Protein AF-A0A966C4Y4-F1 (afdb_monomer)

Mean predicted aligned error: 2.66 Å

Sequence (135 aa):
DATAYVLGELNSETSFVLNRWKVATPALLEELTVGDEVAIVDTNNPQELPKKIKDAKLIQLLDHHKLVGGLETAVPVEITMRPLACTATVLYDQMGEATKTIPDHIAGLMLSCIISDTLEFRSPTTTPHDKDVAE

pLDDT: mean 96.06, std 3.3, range [83.25, 98.88]

Structure (mmCIF, N/CA/C/O backbone):
data_AF-A0A966C4Y4-F1
#
_entry.id   AF-A0A966C4Y4-F1
#
loop_
_atom_site.group_PDB
_atom_site.id
_atom_site.type_symbol
_atom_site.label_atom_id
_atom_site.label_alt_id
_atom_site.label_comp_id
_atom_site.label_asym_id
_atom_site.label_entity_id
_atom_site.label_seq_id
_atom_site.pdbx_PDB_ins_code
_atom_site.Cartn_x
_atom_site.Cartn_y
_atom_site.Cartn_z
_atom_site.occupancy
_atom_site.B_iso_or_equiv
_atom_site.auth_seq_id
_atom_site.auth_comp_id
_atom_site.auth_asym_id
_atom_site.auth_atom_id
_atom_site.pdbx_PDB_model_num
ATOM 1 N N . ASP A 1 1 ? -14.446 -10.130 3.602 1.00 85.06 1 ASP A N 1
ATOM 2 C CA . ASP A 1 1 ? -14.331 -9.135 2.518 1.00 85.06 1 ASP A CA 1
ATOM 3 C C . ASP A 1 1 ? -13.627 -7.894 3.033 1.00 85.06 1 ASP A C 1
ATOM 5 O O . ASP A 1 1 ? -13.725 -7.625 4.224 1.00 85.06 1 ASP A O 1
ATOM 9 N N . ALA A 1 2 ? -12.894 -7.189 2.172 1.00 93.81 2 ALA A N 1
ATOM 10 C CA . ALA A 1 2 ? -12.168 -5.964 2.506 1.00 93.81 2 ALA A CA 1
ATOM 11 C C . ALA A 1 2 ? -12.524 -4.857 1.502 1.00 93.81 2 ALA A C 1
ATOM 13 O O . ALA A 1 2 ? -12.778 -5.147 0.332 1.00 93.81 2 ALA A O 1
ATOM 14 N N . THR A 1 3 ? -12.516 -3.604 1.957 1.00 96.06 3 THR A N 1
ATOM 15 C CA . THR A 1 3 ? -12.829 -2.422 1.141 1.00 96.06 3 THR A CA 1
ATOM 16 C C . THR A 1 3 ? -11.643 -1.468 1.171 1.00 96.06 3 THR A C 1
ATOM 18 O O . THR A 1 3 ? -11.163 -1.118 2.246 1.00 96.06 3 THR A O 1
ATOM 21 N N . ALA A 1 4 ? -11.167 -1.049 -0.002 1.00 97.12 4 ALA A N 1
ATOM 22 C CA . ALA A 1 4 ? -10.098 -0.062 -0.110 1.00 97.12 4 ALA A CA 1
ATOM 23 C C . ALA A 1 4 ? -10.639 1.360 0.101 1.00 97.12 4 ALA A C 1
ATOM 25 O O . ALA A 1 4 ? -11.724 1.694 -0.384 1.00 97.12 4 ALA A O 1
ATOM 26 N N . TYR A 1 5 ? -9.846 2.199 0.765 1.00 97.75 5 TYR A N 1
ATOM 27 C CA . TYR A 1 5 ? -10.148 3.608 0.999 1.00 97.75 5 TYR A CA 1
ATOM 28 C C . TYR A 1 5 ? -8.935 4.491 0.713 1.00 97.75 5 TYR A C 1
ATOM 30 O O . TYR A 1 5 ? -7.794 4.042 0.802 1.00 97.75 5 TYR A O 1
ATOM 38 N N . VAL A 1 6 ? -9.196 5.763 0.420 1.00 97.25 6 VAL A N 1
ATOM 39 C CA . VAL A 1 6 ? -8.188 6.833 0.395 1.00 97.25 6 VAL A CA 1
ATOM 40 C C . VAL A 1 6 ? -8.377 7.765 1.588 1.00 97.25 6 VAL A C 1
ATOM 42 O O . VAL A 1 6 ? -9.474 7.867 2.134 1.00 97.25 6 VAL A O 1
ATOM 45 N N . LEU A 1 7 ? -7.314 8.465 1.984 1.00 96.38 7 LEU A N 1
ATOM 46 C CA . LEU A 1 7 ? -7.337 9.416 3.106 1.00 96.38 7 LEU A CA 1
ATOM 47 C C . LEU A 1 7 ? -7.405 10.886 2.663 1.00 96.38 7 LEU A C 1
ATOM 49 O O . LEU A 1 7 ? -7.425 11.785 3.501 1.00 96.38 7 LEU A O 1
ATOM 53 N N . GLY A 1 8 ? -7.436 11.147 1.356 1.00 95.31 8 GLY A N 1
ATOM 54 C CA . GLY A 1 8 ? -7.451 12.497 0.810 1.00 95.31 8 GLY A CA 1
ATOM 55 C C . GLY A 1 8 ? -7.755 12.534 -0.682 1.00 95.31 8 GLY A C 1
ATOM 56 O O . GLY A 1 8 ? -8.089 11.519 -1.296 1.00 95.31 8 GLY A O 1
ATOM 57 N N . GLU A 1 9 ? -7.651 13.732 -1.253 1.00 96.06 9 GLU A N 1
ATOM 58 C CA . GLU A 1 9 ? -7.844 13.948 -2.684 1.00 96.06 9 GLU A CA 1
ATOM 59 C C . GLU A 1 9 ? -6.760 13.244 -3.507 1.00 96.06 9 GLU A C 1
ATOM 61 O O . GLU A 1 9 ? -5.587 13.202 -3.133 1.00 96.06 9 GLU A O 1
ATOM 66 N N . LEU A 1 10 ? -7.160 12.709 -4.661 1.00 96.81 10 LEU A N 1
ATOM 67 C CA . LEU A 1 10 ? -6.226 12.087 -5.587 1.00 96.81 10 LEU A CA 1
ATOM 68 C C . LEU A 1 10 ? -5.390 13.141 -6.308 1.00 96.81 10 LEU A C 1
ATOM 70 O O . LEU A 1 10 ? -5.909 14.154 -6.779 1.00 96.81 10 LEU A O 1
ATOM 74 N N . ASN A 1 11 ? -4.106 12.846 -6.495 1.00 98.12 11 ASN A N 1
ATOM 75 C CA . ASN A 1 11 ? -3.281 13.610 -7.421 1.00 98.12 11 ASN A CA 1
ATOM 76 C C . ASN A 1 11 ? -3.643 13.277 -8.891 1.00 98.12 11 ASN A C 1
ATOM 78 O O . ASN A 1 11 ? -4.430 12.366 -9.191 1.00 98.12 11 ASN A O 1
ATOM 82 N N . SER A 1 12 ? -3.074 14.034 -9.833 1.00 98.31 12 SER A N 1
ATOM 83 C CA . SER A 1 12 ? -3.344 13.868 -11.266 1.00 98.31 12 SER A CA 1
ATOM 84 C C . SER A 1 12 ? -2.814 12.552 -11.844 1.00 98.31 12 SER A C 1
ATOM 86 O O . SER A 1 12 ? -3.459 11.989 -12.729 1.00 98.31 12 SER A O 1
ATOM 88 N N . GLU A 1 13 ? -1.684 12.044 -11.349 1.00 98.56 13 GLU A N 1
ATOM 89 C CA . GLU A 1 13 ? -1.100 10.771 -11.780 1.00 98.56 13 GLU A CA 1
ATOM 90 C C . GLU A 1 13 ? -2.002 9.597 -11.390 1.00 98.56 13 GLU A C 1
ATOM 92 O O . GLU A 1 13 ? -2.412 8.818 -12.251 1.00 98.56 13 GLU A O 1
ATOM 97 N N . THR A 1 14 ? -2.410 9.515 -10.124 1.00 98.12 14 THR A N 1
ATOM 98 C CA . THR A 1 14 ? -3.322 8.475 -9.638 1.00 98.12 14 THR A CA 1
ATOM 99 C C . THR A 1 14 ? -4.663 8.536 -10.367 1.00 98.12 14 THR A C 1
ATOM 101 O O . THR A 1 14 ? -5.191 7.505 -10.785 1.00 98.12 14 THR A O 1
ATOM 104 N N . SER A 1 15 ? -5.192 9.741 -10.602 1.00 98.31 15 SER A N 1
ATOM 105 C CA . SER A 1 15 ? -6.426 9.929 -11.377 1.00 98.31 15 SER A CA 1
ATOM 106 C C . SER A 1 15 ? -6.289 9.413 -12.815 1.00 98.31 15 SER A C 1
ATOM 108 O O . SER A 1 15 ? -7.193 8.752 -13.334 1.00 98.31 15 SER A O 1
ATOM 110 N N . PHE A 1 16 ? -5.148 9.674 -13.460 1.00 98.62 16 PHE A N 1
ATOM 111 C CA . PHE A 1 16 ? -4.841 9.145 -14.787 1.00 98.62 16 PHE A CA 1
ATOM 112 C C . PHE A 1 16 ? -4.771 7.612 -14.785 1.00 98.62 16 PHE A C 1
ATOM 114 O O . PHE A 1 16 ? -5.387 6.978 -15.644 1.00 98.62 16 PHE A O 1
ATOM 121 N N . VAL A 1 17 ? -4.071 7.019 -13.814 1.00 98.50 17 VAL A N 1
ATOM 122 C CA . VAL A 1 17 ? -3.890 5.565 -13.674 1.00 98.50 17 VAL A CA 1
ATOM 123 C C . VAL A 1 17 ? -5.231 4.853 -13.477 1.00 98.50 17 VAL A C 1
ATOM 125 O O . VAL A 1 17 ? -5.541 3.915 -14.214 1.00 98.50 17 VAL A O 1
ATOM 128 N N . LEU A 1 18 ? -6.071 5.327 -12.553 1.00 98.44 18 LEU A N 1
ATOM 129 C CA . LEU A 1 18 ? -7.395 4.741 -12.315 1.00 98.44 18 LEU A CA 1
ATOM 130 C C . LEU A 1 18 ? -8.267 4.785 -13.577 1.00 98.44 18 LEU A C 1
ATOM 132 O O . LEU A 1 18 ? -8.872 3.778 -13.951 1.00 98.44 18 LEU A O 1
ATOM 136 N N . ASN A 1 19 ? -8.263 5.911 -14.298 1.00 98.38 19 ASN A N 1
ATOM 137 C CA . ASN A 1 19 ? -8.981 6.037 -15.566 1.00 98.38 19 ASN A CA 1
ATOM 138 C C . ASN A 1 19 ? -8.412 5.107 -16.655 1.00 98.38 19 ASN A C 1
ATOM 140 O O . ASN A 1 19 ? -9.170 4.451 -17.374 1.00 98.38 19 ASN A O 1
ATOM 144 N N . ARG A 1 20 ? -7.081 4.998 -16.761 1.00 98.38 20 ARG A N 1
ATOM 145 C CA . ARG A 1 20 ? -6.390 4.138 -17.737 1.00 98.38 20 ARG A CA 1
ATOM 146 C C . ARG A 1 20 ? -6.787 2.671 -17.594 1.00 98.38 20 ARG A C 1
ATOM 148 O O . ARG A 1 20 ? -6.954 1.995 -18.617 1.00 98.38 20 ARG A O 1
ATOM 155 N N . TRP A 1 21 ? -6.935 2.210 -16.354 1.00 98.31 21 TRP A N 1
ATOM 156 C CA . TRP A 1 21 ? -7.288 0.831 -16.006 1.00 98.31 21 TRP A CA 1
ATOM 157 C C . TRP A 1 21 ? -8.782 0.623 -15.740 1.00 98.31 21 TRP A C 1
ATOM 159 O O . TRP A 1 21 ? -9.200 -0.502 -15.481 1.00 98.31 21 TRP A O 1
ATOM 169 N N . LYS A 1 22 ? -9.599 1.679 -15.870 1.00 98.12 22 LYS A N 1
ATOM 170 C CA . LYS A 1 22 ? -11.052 1.669 -15.627 1.00 98.12 22 LYS A CA 1
ATOM 171 C C . LYS A 1 22 ? -11.419 1.167 -14.227 1.00 98.12 22 LYS A C 1
ATOM 173 O O . LYS A 1 22 ? -12.428 0.483 -14.055 1.00 98.12 22 LYS A O 1
ATOM 178 N N . VAL A 1 23 ? -10.601 1.510 -13.237 1.00 97.88 23 VAL A N 1
ATOM 179 C CA . VAL A 1 23 ? -10.850 1.185 -11.832 1.00 97.88 23 VAL A CA 1
ATOM 180 C C . VAL A 1 23 ? -11.547 2.366 -11.172 1.00 97.88 23 VAL A C 1
ATOM 182 O O . VAL A 1 23 ? -11.151 3.516 -11.356 1.00 97.88 23 VAL A O 1
ATOM 185 N N . ALA A 1 24 ? -12.618 2.084 -10.431 1.00 97.06 24 ALA A N 1
ATOM 186 C CA . ALA A 1 24 ? -13.325 3.108 -9.679 1.00 97.06 24 ALA A CA 1
ATOM 187 C C . ALA A 1 24 ? -12.428 3.669 -8.570 1.00 97.06 24 ALA A C 1
ATOM 189 O O . ALA A 1 24 ? -11.704 2.925 -7.909 1.00 97.06 24 ALA A O 1
ATOM 190 N N . THR A 1 25 ? -12.512 4.976 -8.345 1.00 96.38 25 THR A N 1
ATOM 191 C CA . THR A 1 25 ? -11.851 5.617 -7.210 1.00 96.38 25 THR A CA 1
ATOM 192 C C . THR A 1 25 ? -12.341 4.994 -5.900 1.00 96.38 25 THR A C 1
ATOM 194 O O . THR A 1 25 ? -13.557 4.951 -5.686 1.00 96.38 25 THR A O 1
ATOM 197 N N . PRO A 1 26 ? -11.433 4.521 -5.022 1.00 97.31 26 PRO A N 1
ATOM 198 C CA . PRO A 1 26 ? -11.811 4.088 -3.684 1.00 97.31 26 PRO A CA 1
ATOM 199 C C . PRO A 1 26 ? -12.499 5.219 -2.917 1.00 97.31 26 PRO A C 1
ATOM 201 O O . PRO A 1 26 ? -12.211 6.397 -3.135 1.00 97.31 26 PRO A O 1
ATOM 204 N N . ALA A 1 27 ? -13.410 4.868 -2.013 1.00 96.88 27 ALA A N 1
ATOM 205 C CA . ALA A 1 27 ? -14.110 5.867 -1.216 1.00 96.88 27 ALA A CA 1
ATOM 206 C C . ALA A 1 27 ? -13.130 6.632 -0.311 1.00 96.88 27 ALA A C 1
ATOM 208 O O . ALA A 1 27 ? -12.141 6.073 0.170 1.00 96.88 27 ALA A O 1
ATOM 209 N N . LEU A 1 28 ? -13.423 7.907 -0.052 1.00 97.06 28 LEU A N 1
ATOM 210 C CA . LEU A 1 28 ? -12.739 8.654 0.997 1.00 97.06 28 LEU A CA 1
ATOM 211 C C . LEU A 1 28 ? -13.136 8.062 2.353 1.00 97.06 28 LEU A C 1
ATOM 213 O O . LEU A 1 28 ? -14.324 7.886 2.629 1.00 97.06 28 LEU A O 1
ATOM 217 N N . LEU A 1 29 ? -12.153 7.754 3.193 1.00 96.31 29 LEU A N 1
ATOM 218 C CA . LEU A 1 29 ? -12.412 7.337 4.564 1.00 96.31 29 LEU A CA 1
ATOM 219 C C . LEU A 1 29 ? -12.791 8.561 5.402 1.00 96.31 29 LEU A C 1
ATOM 221 O O . LEU A 1 29 ? -11.938 9.392 5.706 1.00 96.31 29 LEU A O 1
ATOM 225 N N . GLU A 1 30 ? -14.064 8.673 5.776 1.00 91.38 30 GLU A N 1
ATOM 226 C CA . GLU A 1 30 ? -14.542 9.797 6.592 1.00 91.38 30 GLU A CA 1
ATOM 227 C C . GLU A 1 30 ? -14.080 9.681 8.051 1.00 91.38 30 GLU A C 1
ATOM 229 O O . GLU A 1 30 ? -13.520 10.621 8.616 1.00 91.38 30 GLU A O 1
ATOM 234 N N . GLU A 1 31 ? -14.294 8.518 8.667 1.00 90.94 31 GLU A N 1
ATOM 235 C CA . GLU A 1 31 ? -13.958 8.268 10.064 1.00 90.94 31 GLU A CA 1
ATOM 236 C C . GLU A 1 31 ? -13.699 6.773 10.304 1.00 90.94 31 GLU A C 1
ATOM 238 O O . GLU A 1 31 ? -14.336 5.920 9.691 1.00 90.94 31 GLU A O 1
ATOM 243 N N . LEU A 1 32 ? -12.773 6.468 11.220 1.00 92.56 32 LEU A N 1
ATOM 244 C CA . LEU A 1 32 ? -12.630 5.136 11.811 1.00 92.56 32 LEU A CA 1
ATOM 245 C C . LEU A 1 32 ? -13.400 5.072 13.126 1.00 92.56 32 LEU A C 1
ATOM 247 O O . LEU A 1 32 ? -13.313 5.983 13.958 1.00 92.56 32 LEU A O 1
ATOM 251 N N . THR A 1 33 ? -14.105 3.972 13.342 1.00 89.94 33 THR A N 1
ATOM 252 C CA . THR A 1 33 ? -14.800 3.677 14.590 1.00 89.94 33 THR A CA 1
ATOM 253 C C . THR A 1 33 ? -14.019 2.677 15.439 1.00 89.94 33 THR A C 1
ATOM 255 O O . THR A 1 33 ? -13.083 2.013 14.989 1.00 89.94 33 THR A O 1
ATOM 258 N N . VAL A 1 34 ? -14.369 2.613 16.725 1.00 87.62 34 VAL A N 1
ATOM 259 C CA . VAL A 1 34 ? -13.708 1.713 17.674 1.00 87.62 34 VAL A CA 1
ATOM 260 C C . VAL A 1 34 ? -13.960 0.269 17.253 1.00 87.62 34 VAL A C 1
ATOM 262 O O . VAL A 1 34 ? -15.110 -0.156 17.152 1.00 87.62 34 VAL A O 1
ATOM 265 N N . GLY A 1 35 ? -12.881 -0.494 17.084 1.00 85.69 35 GLY A N 1
ATOM 266 C CA . GLY A 1 35 ? -12.952 -1.912 16.735 1.00 85.69 35 GLY A CA 1
ATOM 267 C C . GLY A 1 35 ? -13.037 -2.219 15.239 1.00 85.69 35 GLY A C 1
ATOM 268 O O . GLY A 1 35 ? -13.044 -3.403 14.903 1.00 85.69 35 GLY A O 1
ATOM 269 N N . ASP A 1 36 ? -13.037 -1.210 14.360 1.00 93.56 36 ASP A N 1
ATOM 270 C CA . ASP A 1 36 ? -12.889 -1.442 12.919 1.00 93.56 36 ASP A CA 1
ATOM 271 C C . ASP A 1 36 ? -11.587 -2.198 12.639 1.00 93.56 36 ASP A C 1
ATOM 273 O O . ASP A 1 36 ? -10.520 -1.834 13.141 1.00 93.56 36 ASP A O 1
ATOM 277 N N . GLU A 1 37 ? -11.671 -3.267 11.847 1.00 95.31 37 GLU A N 1
ATOM 278 C CA . GLU A 1 37 ? -10.499 -4.022 11.412 1.00 95.31 37 GLU A CA 1
ATOM 279 C C . GLU A 1 37 ? -9.858 -3.327 10.215 1.00 95.31 37 GLU A C 1
ATOM 281 O O . GLU A 1 37 ? -10.497 -3.132 9.181 1.00 95.31 37 GLU A O 1
ATOM 286 N N . VAL A 1 38 ? -8.589 -2.947 10.358 1.00 95.94 38 VAL A N 1
ATOM 287 C CA . VAL A 1 38 ? -7.884 -2.145 9.354 1.00 95.94 38 VAL A CA 1
ATOM 288 C C . VAL A 1 38 ? -6.570 -2.795 8.952 1.00 95.94 38 VAL A C 1
ATOM 290 O O . VAL A 1 38 ? -5.839 -3.325 9.789 1.00 95.94 38 VAL A O 1
ATOM 293 N N . ALA A 1 39 ? -6.264 -2.722 7.661 1.00 97.00 39 ALA A N 1
ATOM 294 C CA . ALA A 1 39 ? -4.935 -2.967 7.127 1.00 97.00 39 ALA A CA 1
ATOM 295 C C . ALA A 1 39 ? -4.369 -1.638 6.621 1.00 97.00 39 ALA A C 1
ATOM 297 O O . ALA A 1 39 ? -5.079 -0.876 5.963 1.00 97.00 39 ALA A O 1
ATOM 298 N N . ILE A 1 40 ? -3.109 -1.358 6.942 1.00 97.62 40 ILE A N 1
ATOM 299 C CA . ILE A 1 40 ? -2.401 -0.171 6.462 1.00 97.62 40 ILE A CA 1
ATOM 300 C C . ILE A 1 40 ? -1.420 -0.605 5.381 1.00 97.62 40 ILE A C 1
ATOM 302 O O . ILE A 1 40 ? -0.697 -1.589 5.544 1.00 97.62 40 ILE A O 1
ATOM 306 N N . VAL A 1 41 ? -1.389 0.150 4.289 1.00 98.19 41 VAL A N 1
ATOM 307 C CA . VAL A 1 41 ? -0.398 0.002 3.228 1.00 98.19 41 VAL A CA 1
ATOM 308 C C . VAL A 1 41 ? 0.354 1.316 3.060 1.00 98.19 41 VAL A C 1
ATOM 310 O O . VAL A 1 41 ? -0.239 2.381 3.218 1.00 98.19 41 VAL A O 1
ATOM 313 N N . ASP A 1 42 ? 1.637 1.222 2.731 1.00 98.38 42 ASP A N 1
ATOM 314 C CA . ASP A 1 42 ? 2.482 2.325 2.255 1.00 98.38 42 ASP A CA 1
ATOM 315 C C . ASP A 1 42 ? 2.829 3.418 3.275 1.00 98.38 42 ASP A C 1
ATOM 317 O O . ASP A 1 42 ? 3.488 4.398 2.954 1.00 98.38 42 ASP A O 1
ATOM 321 N N . THR A 1 43 ? 2.433 3.256 4.534 1.00 97.62 43 THR A N 1
ATOM 322 C CA . THR A 1 43 ? 2.927 4.113 5.608 1.00 97.62 43 THR A CA 1
ATOM 323 C C . THR A 1 43 ? 2.852 3.420 6.957 1.00 97.62 43 THR A C 1
ATOM 325 O O . THR A 1 43 ? 1.940 2.651 7.254 1.00 97.62 43 THR A O 1
ATOM 328 N N . ASN A 1 44 ? 3.805 3.737 7.823 1.00 96.31 44 ASN A N 1
ATOM 329 C CA . ASN A 1 44 ? 3.747 3.445 9.250 1.00 96.31 44 ASN A CA 1
ATOM 330 C C . ASN A 1 44 ? 3.766 4.731 10.098 1.00 96.31 44 ASN A C 1
ATOM 332 O O . ASN A 1 44 ? 3.807 4.662 11.326 1.00 96.31 44 ASN A O 1
ATOM 336 N N . ASN A 1 45 ? 3.721 5.908 9.462 1.00 96.75 45 ASN A N 1
ATOM 337 C CA . ASN A 1 45 ? 3.779 7.199 10.135 1.00 96.75 45 ASN A CA 1
ATOM 338 C C . ASN A 1 45 ? 2.400 7.574 10.719 1.00 96.75 45 ASN A C 1
ATOM 340 O O . ASN A 1 45 ? 1.474 7.876 9.966 1.00 96.75 45 ASN A O 1
ATOM 344 N N . PRO A 1 46 ? 2.245 7.671 12.054 1.00 94.44 46 PRO A N 1
ATOM 345 C CA . PRO A 1 46 ? 0.967 8.032 12.676 1.00 94.44 46 PRO A CA 1
ATOM 346 C C . PRO A 1 46 ? 0.404 9.384 12.238 1.00 94.44 46 PRO A C 1
ATOM 348 O O . PRO A 1 46 ? -0.794 9.615 12.370 1.00 94.44 46 PRO A O 1
ATOM 351 N N . GLN A 1 47 ? 1.257 10.295 11.763 1.00 94.75 47 GLN A N 1
ATOM 352 C CA . GLN A 1 47 ? 0.836 11.621 11.304 1.00 94.75 47 GLN A CA 1
ATOM 353 C C . GLN A 1 47 ? 0.122 11.582 9.946 1.00 94.75 47 GLN A C 1
ATOM 355 O O . GLN A 1 47 ? -0.594 12.525 9.620 1.00 94.75 47 GLN A O 1
ATOM 360 N N . GLU A 1 48 ? 0.307 10.507 9.180 1.00 95.69 48 GLU A N 1
ATOM 361 C CA . GLU A 1 48 ? -0.320 10.280 7.872 1.00 95.69 48 GLU A CA 1
ATOM 362 C C . GLU A 1 48 ? -1.606 9.444 7.986 1.00 95.69 48 GLU A C 1
ATOM 364 O O . GLU A 1 48 ? -2.329 9.273 7.009 1.00 95.69 48 GLU A O 1
ATOM 369 N N . LEU A 1 49 ? -1.916 8.944 9.186 1.00 95.31 49 LEU A N 1
ATOM 370 C CA . LEU A 1 49 ? -3.043 8.054 9.452 1.00 95.31 49 LEU A CA 1
ATOM 371 C C . LEU A 1 49 ? -4.224 8.800 10.101 1.00 95.31 49 LEU A C 1
ATOM 373 O O . LEU A 1 49 ? -4.040 9.852 10.725 1.00 95.31 49 LEU A O 1
ATOM 377 N N . PRO A 1 50 ? -5.458 8.261 10.017 1.00 94.25 50 PRO A N 1
ATOM 378 C CA . PRO A 1 50 ? -6.608 8.854 10.693 1.00 94.25 50 PRO A CA 1
ATOM 379 C C . PRO A 1 50 ? -6.381 8.964 12.203 1.00 94.25 50 PRO A C 1
ATOM 381 O O . PRO A 1 50 ? -5.834 8.061 12.831 1.00 94.25 50 PRO A O 1
ATOM 384 N N . LYS A 1 51 ? -6.883 10.035 12.830 1.00 89.69 51 LYS A N 1
ATOM 385 C CA . LYS A 1 51 ? -6.680 10.298 14.272 1.00 89.69 51 LYS A CA 1
ATOM 386 C C . LYS A 1 51 ? -7.073 9.125 15.178 1.00 89.69 51 LYS A C 1
ATOM 388 O O . LYS A 1 51 ? -6.426 8.902 16.196 1.00 89.69 51 LYS A O 1
ATOM 393 N N . LYS A 1 52 ? -8.124 8.391 14.801 1.00 90.81 52 LYS A N 1
ATOM 394 C CA . LYS A 1 52 ? -8.660 7.236 15.534 1.00 90.81 52 LYS A CA 1
ATOM 395 C C . LYS A 1 52 ? -7.993 5.905 15.172 1.00 90.81 52 LYS A C 1
ATOM 397 O O . LYS A 1 52 ? -8.481 4.859 15.576 1.00 90.81 52 LYS A O 1
ATOM 402 N N . ILE A 1 53 ? -6.863 5.907 14.457 1.00 91.94 53 ILE A N 1
ATOM 403 C CA . ILE A 1 53 ? -6.166 4.662 14.097 1.00 91.94 53 ILE A CA 1
ATOM 404 C C . ILE A 1 53 ? -5.758 3.832 15.322 1.00 91.94 53 ILE A C 1
ATOM 406 O O . ILE A 1 53 ? -5.756 2.609 15.263 1.00 91.94 53 ILE A O 1
ATOM 410 N N . LYS A 1 54 ? -5.483 4.490 16.455 1.00 88.25 54 LYS A N 1
ATOM 411 C CA . LYS A 1 54 ? -5.162 3.835 17.734 1.00 88.25 54 LYS A CA 1
ATOM 412 C C . LYS A 1 54 ? -6.353 3.102 18.362 1.00 88.25 54 LYS A C 1
ATOM 414 O O . LYS A 1 54 ? -6.149 2.204 19.172 1.00 88.25 54 LYS A O 1
ATOM 419 N N . ASP A 1 55 ? -7.571 3.498 17.997 1.00 89.31 55 ASP A N 1
ATOM 420 C CA . ASP A 1 55 ? -8.820 2.905 18.481 1.00 89.31 55 ASP A CA 1
ATOM 421 C C . ASP A 1 55 ? -9.328 1.784 17.551 1.00 89.31 55 ASP A C 1
ATOM 423 O O . ASP A 1 55 ? -10.241 1.031 17.907 1.00 89.31 55 ASP A O 1
ATOM 427 N N . ALA A 1 56 ? -8.742 1.671 16.355 1.00 92.50 56 ALA A N 1
ATOM 428 C CA . ALA A 1 56 ? -9.017 0.610 15.398 1.00 92.50 56 ALA A CA 1
ATOM 429 C C . ALA A 1 56 ? -8.198 -0.653 15.714 1.00 92.50 56 ALA A C 1
ATOM 431 O O . ALA A 1 56 ? -7.142 -0.619 16.353 1.00 92.50 56 ALA A O 1
ATOM 432 N N . LYS A 1 57 ? -8.672 -1.799 15.229 1.00 94.44 57 LYS A N 1
ATOM 433 C CA . LYS A 1 57 ? -7.952 -3.068 15.310 1.00 94.44 57 LYS A CA 1
ATOM 434 C C . LYS A 1 57 ? -7.068 -3.213 14.072 1.00 94.44 57 LYS A C 1
ATOM 436 O O . LYS A 1 57 ? -7.507 -3.716 13.040 1.00 94.44 57 LYS A O 1
ATOM 441 N N . LEU A 1 58 ? -5.812 -2.781 14.182 1.00 94.88 58 LEU A N 1
ATOM 442 C CA . LEU A 1 58 ? -4.823 -2.986 13.124 1.00 94.88 58 LEU A CA 1
ATOM 443 C C . LEU A 1 58 ? -4.500 -4.480 12.989 1.00 94.88 58 LEU A C 1
ATOM 445 O O . LEU A 1 58 ? -3.904 -5.071 13.889 1.00 94.88 58 LEU A O 1
ATOM 449 N N . ILE A 1 59 ? -4.902 -5.078 11.868 1.00 95.88 59 ILE A N 1
ATOM 450 C CA . ILE A 1 59 ? -4.682 -6.502 11.583 1.00 95.88 59 ILE A CA 1
ATOM 451 C C . ILE A 1 59 ? -3.437 -6.739 10.726 1.00 95.88 59 ILE A C 1
ATOM 453 O O . ILE A 1 59 ? -2.805 -7.784 10.868 1.00 95.88 59 ILE A O 1
ATOM 457 N N . GLN A 1 60 ? -3.056 -5.771 9.885 1.00 96.94 60 GLN A N 1
ATOM 458 C CA . GLN A 1 60 ? -1.899 -5.896 9.003 1.00 96.94 60 GLN A CA 1
ATOM 459 C C . GLN A 1 60 ? -1.276 -4.538 8.661 1.00 96.94 60 GLN A C 1
ATOM 461 O O . GLN A 1 60 ? -1.992 -3.552 8.485 1.00 96.94 60 GLN A O 1
ATOM 466 N N . LEU A 1 61 ? 0.048 -4.498 8.528 1.00 97.56 61 LEU A N 1
ATOM 467 C CA . LEU A 1 61 ? 0.794 -3.358 7.995 1.00 97.56 61 LEU A CA 1
ATOM 468 C C . LEU A 1 61 ? 1.768 -3.842 6.919 1.00 97.56 61 LEU A C 1
ATOM 470 O O . LEU A 1 61 ? 2.605 -4.703 7.195 1.00 97.56 61 LEU A O 1
ATOM 474 N N . LEU A 1 62 ? 1.678 -3.274 5.716 1.00 98.31 62 LEU A N 1
ATOM 475 C CA . LEU A 1 62 ? 2.642 -3.486 4.636 1.00 98.31 62 LEU A CA 1
ATOM 476 C C . LEU A 1 62 ? 3.278 -2.160 4.248 1.00 98.31 62 LEU A C 1
ATOM 478 O O . LEU A 1 62 ? 2.571 -1.220 3.900 1.00 98.31 62 LEU A O 1
ATOM 482 N N . ASP A 1 63 ? 4.599 -2.076 4.296 1.00 98.56 63 ASP A N 1
ATOM 483 C CA . ASP A 1 63 ? 5.286 -0.817 4.022 1.00 98.56 63 ASP A CA 1
ATOM 484 C C . ASP A 1 63 ? 6.725 -1.050 3.544 1.00 98.56 63 ASP A C 1
ATOM 486 O O . ASP A 1 63 ? 7.323 -2.114 3.738 1.00 98.56 63 ASP A O 1
ATOM 490 N N . HIS A 1 64 ? 7.293 -0.031 2.921 1.00 98.56 64 HIS A N 1
ATOM 491 C CA . HIS A 1 64 ? 8.673 0.009 2.455 1.00 98.56 64 HIS A CA 1
ATOM 492 C C . HIS A 1 64 ? 9.445 1.232 2.978 1.00 98.56 64 HIS A C 1
ATOM 494 O O . HIS A 1 64 ? 10.665 1.330 2.810 1.00 98.56 64 HIS A O 1
ATOM 500 N N . HIS A 1 65 ? 8.761 2.146 3.667 1.00 98.19 65 HIS A N 1
ATOM 501 C CA . HIS A 1 65 ? 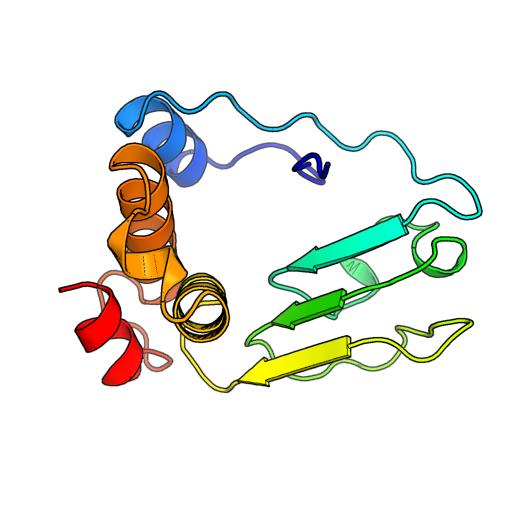9.374 3.317 4.270 1.00 98.19 65 HIS A CA 1
ATOM 502 C C . HIS A 1 65 ? 10.255 2.972 5.475 1.00 98.19 65 HIS A C 1
ATOM 504 O O . HIS A 1 65 ? 10.250 1.876 6.040 1.00 98.19 65 HIS A O 1
ATOM 510 N N . LYS A 1 66 ? 11.020 3.971 5.923 1.00 96.06 66 LYS A N 1
ATOM 511 C CA . LYS A 1 66 ? 11.688 3.905 7.225 1.00 96.06 66 LYS A CA 1
ATOM 512 C C . 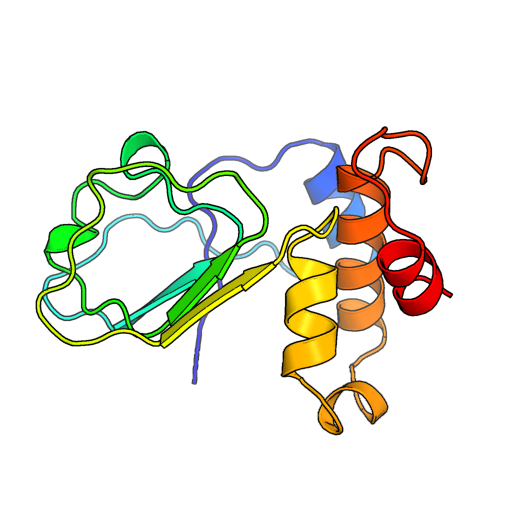LYS A 1 66 ? 10.652 3.697 8.333 1.00 96.06 66 LYS A C 1
ATOM 514 O O . LYS A 1 66 ? 9.569 4.279 8.301 1.00 96.06 66 LYS A O 1
ATOM 519 N N . LEU A 1 67 ? 11.029 2.945 9.360 1.00 95.81 67 LEU A N 1
ATOM 520 C CA . LEU A 1 67 ? 10.208 2.802 10.555 1.00 95.81 67 LEU A CA 1
ATOM 521 C C . LEU A 1 67 ? 10.175 4.122 11.349 1.00 95.81 67 LEU A C 1
ATOM 523 O O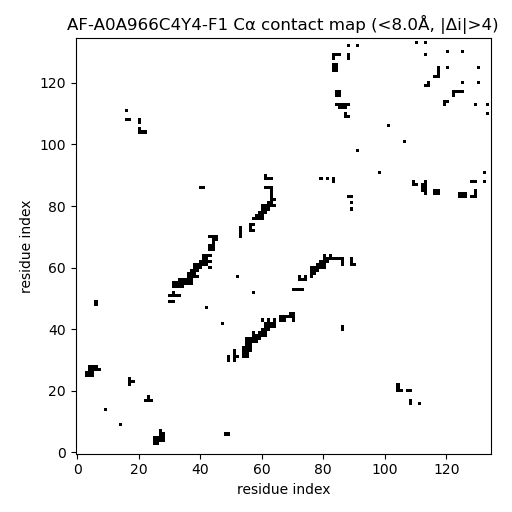 . LEU A 1 67 ? 11.219 4.700 11.666 1.00 95.81 67 LEU A O 1
ATOM 527 N N . VAL A 1 68 ? 8.973 4.582 11.680 1.00 95.19 68 VAL A N 1
ATOM 528 C CA . VAL A 1 68 ? 8.653 5.787 12.447 1.00 95.19 68 VAL A CA 1
ATOM 529 C C . VAL A 1 68 ? 7.948 5.368 13.738 1.00 95.19 68 VAL A C 1
ATOM 531 O O . VAL A 1 68 ? 7.019 4.568 13.740 1.00 95.19 68 VAL A O 1
ATOM 534 N N . GLY A 1 69 ? 8.401 5.901 14.874 1.00 92.50 69 GLY A N 1
ATOM 535 C CA . GLY A 1 69 ? 7.797 5.596 16.172 1.00 92.50 69 GLY A CA 1
ATOM 536 C C . GLY A 1 69 ? 6.455 6.304 16.392 1.00 92.50 69 GLY A C 1
ATOM 537 O O . GLY A 1 69 ? 6.259 7.430 15.936 1.00 92.50 69 GLY A O 1
ATOM 538 N N . GLY A 1 70 ? 5.565 5.677 17.167 1.00 90.94 70 GLY A N 1
ATOM 539 C CA . GLY A 1 70 ? 4.325 6.290 17.670 1.00 90.94 70 GLY A CA 1
ATOM 540 C C . GLY A 1 70 ? 3.024 5.627 17.209 1.00 90.94 70 GLY A C 1
ATOM 541 O O . GLY A 1 70 ? 1.950 6.046 17.655 1.00 90.94 70 GLY A O 1
ATOM 542 N N . LEU A 1 71 ? 3.109 4.615 16.337 1.00 92.31 71 LEU A N 1
ATOM 543 C CA . LEU A 1 71 ? 2.001 3.712 16.042 1.00 92.31 71 LEU A CA 1
ATOM 544 C C . LEU A 1 71 ? 2.001 2.594 17.088 1.00 92.31 71 LEU A C 1
ATOM 546 O O . LEU A 1 71 ? 3.017 1.936 17.301 1.00 92.31 71 LEU A O 1
ATOM 550 N N . GLU A 1 72 ? 0.870 2.403 17.755 1.00 89.81 72 GLU A N 1
ATOM 551 C CA . GLU A 1 72 ? 0.692 1.409 18.814 1.00 89.81 72 GLU A CA 1
ATOM 552 C C . GLU A 1 72 ? -0.550 0.578 18.501 1.00 89.81 72 GLU A C 1
ATOM 554 O O . GLU A 1 72 ? -1.535 1.110 17.985 1.00 89.81 72 GLU A O 1
ATOM 559 N N . THR A 1 73 ? -0.511 -0.716 18.821 1.00 87.94 73 THR A N 1
ATOM 560 C CA . THR A 1 73 ? -1.637 -1.634 18.629 1.00 87.94 73 THR A CA 1
ATOM 561 C C . THR A 1 73 ? -2.051 -2.265 19.953 1.00 87.94 73 THR A C 1
ATOM 563 O O . THR A 1 73 ? -1.218 -2.593 20.798 1.00 87.94 73 THR A O 1
ATOM 566 N N . ALA A 1 74 ? -3.358 -2.466 20.138 1.00 83.25 74 ALA A N 1
ATOM 567 C CA . ALA A 1 74 ? -3.896 -3.116 21.335 1.00 83.25 74 ALA A CA 1
ATOM 568 C C . ALA A 1 74 ? -3.636 -4.636 21.367 1.00 83.25 74 ALA A C 1
ATOM 570 O O . ALA A 1 74 ? -3.650 -5.252 22.432 1.00 83.25 74 ALA A O 1
ATOM 571 N N . VAL A 1 75 ? -3.417 -5.245 20.198 1.00 85.19 75 VAL A N 1
ATOM 572 C CA . VAL A 1 75 ? -3.153 -6.679 20.010 1.00 85.19 75 VAL A CA 1
ATOM 573 C C . VAL A 1 75 ? -1.964 -6.876 19.062 1.00 85.19 75 VAL A C 1
ATOM 575 O O . VAL A 1 75 ? -1.636 -5.949 18.314 1.00 85.19 75 VAL A O 1
ATOM 578 N N . PRO A 1 76 ? -1.306 -8.054 19.068 1.00 91.38 76 PRO A N 1
ATOM 579 C CA . PRO A 1 76 ? -0.288 -8.376 18.073 1.00 91.38 76 PRO A CA 1
ATOM 580 C C . PRO A 1 76 ? -0.815 -8.196 16.645 1.00 91.38 76 PRO A C 1
ATOM 582 O O . PRO A 1 76 ? -1.951 -8.567 16.352 1.00 91.38 76 PRO A O 1
ATOM 585 N N . VAL A 1 77 ? 0.028 -7.643 15.778 1.00 94.25 77 VAL A N 1
ATOM 586 C CA . VAL A 1 77 ? -0.280 -7.289 14.388 1.00 94.25 77 VAL A CA 1
ATOM 587 C C . VAL A 1 77 ? 0.726 -7.962 13.456 1.00 94.25 77 VAL A C 1
ATOM 589 O O . VAL A 1 77 ? 1.903 -8.095 13.800 1.00 94.25 77 VAL A O 1
ATOM 592 N N . GLU A 1 78 ? 0.273 -8.386 12.279 1.00 96.50 78 GLU A N 1
ATOM 593 C CA . GLU A 1 78 ? 1.164 -8.844 11.216 1.00 96.50 78 GLU A CA 1
ATOM 594 C C . GLU A 1 78 ? 1.797 -7.639 10.509 1.00 96.50 78 GLU A C 1
ATOM 596 O O . GLU A 1 78 ? 1.094 -6.787 9.969 1.00 96.50 78 GLU A O 1
ATOM 601 N N . ILE A 1 79 ? 3.127 -7.548 10.521 1.00 97.12 79 ILE A N 1
ATOM 602 C CA . ILE A 1 79 ? 3.857 -6.439 9.901 1.00 97.12 79 ILE A CA 1
ATOM 603 C C . ILE A 1 79 ? 4.859 -6.994 8.895 1.00 97.12 79 ILE A C 1
ATOM 605 O O . ILE A 1 79 ? 5.785 -7.717 9.270 1.00 97.12 79 ILE A O 1
ATOM 609 N N . THR A 1 80 ? 4.717 -6.577 7.640 1.00 98.06 80 THR A N 1
ATOM 610 C CA . THR A 1 80 ? 5.673 -6.843 6.566 1.00 98.06 80 THR A CA 1
ATOM 611 C C . THR A 1 80 ? 6.307 -5.526 6.143 1.00 98.06 80 THR A C 1
ATOM 613 O O . THR A 1 80 ? 5.689 -4.716 5.459 1.00 98.06 80 THR A O 1
ATOM 616 N N . MET A 1 81 ? 7.568 -5.321 6.529 1.00 97.31 81 MET A N 1
ATOM 617 C CA . MET A 1 81 ? 8.370 -4.198 6.047 1.00 97.31 81 MET A CA 1
ATOM 618 C C . MET A 1 81 ? 9.566 -4.704 5.263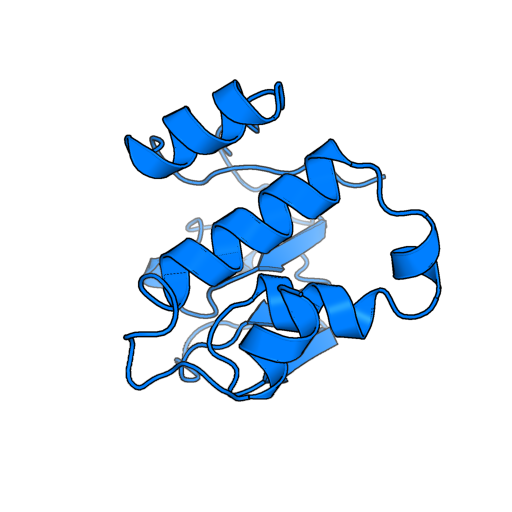 1.00 97.31 81 MET A C 1
ATOM 620 O O . MET A 1 81 ? 10.328 -5.541 5.757 1.00 97.31 81 MET A O 1
ATOM 624 N N . ARG A 1 82 ? 9.749 -4.202 4.041 1.00 98.00 82 ARG A N 1
ATOM 625 C CA . ARG A 1 82 ? 10.870 -4.605 3.186 1.00 98.00 82 ARG A CA 1
ATOM 626 C C . ARG A 1 82 ? 11.531 -3.387 2.555 1.00 98.00 82 ARG A C 1
ATOM 628 O O . ARG A 1 82 ? 10.823 -2.498 2.103 1.00 98.00 82 ARG A O 1
ATOM 635 N N . PRO A 1 83 ? 12.872 -3.353 2.467 1.00 97.69 83 PRO A N 1
ATOM 636 C CA . PRO A 1 83 ? 13.597 -2.261 1.825 1.00 97.69 83 PRO A CA 1
ATOM 637 C C . PRO A 1 83 ? 13.541 -2.401 0.292 1.00 97.69 83 PRO A C 1
ATOM 639 O O . PRO A 1 83 ? 14.559 -2.645 -0.354 1.00 97.69 83 PRO A O 1
ATOM 642 N N . LEU A 1 84 ? 12.335 -2.317 -0.266 1.00 98.50 84 LEU A N 1
ATOM 643 C CA . LEU A 1 84 ? 12.043 -2.290 -1.701 1.00 98.50 84 LEU A CA 1
ATOM 644 C C . LEU A 1 84 ? 11.585 -0.884 -2.102 1.00 98.50 84 LEU A C 1
ATOM 646 O O . LEU A 1 84 ? 11.302 -0.044 -1.244 1.00 98.50 84 LEU A O 1
ATOM 650 N N . ALA A 1 85 ? 11.532 -0.600 -3.399 1.00 98.56 85 ALA A N 1
ATOM 651 C CA . ALA A 1 85 ? 11.181 0.739 -3.850 1.00 98.56 85 ALA A CA 1
ATOM 652 C C . ALA A 1 85 ? 9.687 1.039 -3.764 1.00 98.56 85 ALA A C 1
ATOM 654 O O . ALA A 1 85 ? 9.359 2.213 -3.692 1.00 98.56 85 ALA A O 1
ATOM 655 N N . CYS A 1 86 ? 8.824 0.018 -3.773 1.00 98.81 86 CYS A N 1
ATOM 656 C CA . CYS A 1 86 ? 7.375 0.189 -3.826 1.00 98.81 86 CYS A CA 1
ATOM 657 C C . CYS A 1 86 ? 6.639 -0.841 -2.956 1.00 98.81 86 CYS A C 1
ATOM 659 O O . CYS A 1 86 ? 6.961 -2.036 -2.967 1.00 98.81 86 CYS A O 1
ATOM 661 N N . THR A 1 87 ? 5.582 -0.407 -2.264 1.00 98.81 87 THR A N 1
ATOM 662 C CA . THR A 1 87 ? 4.694 -1.305 -1.502 1.00 98.81 87 THR A CA 1
ATOM 663 C C . THR A 1 87 ? 3.967 -2.316 -2.401 1.00 98.81 87 THR A C 1
ATOM 665 O O . THR A 1 87 ? 3.707 -3.443 -1.974 1.00 98.81 87 THR A O 1
ATOM 668 N N . ALA A 1 88 ? 3.693 -1.993 -3.672 1.00 98.62 88 ALA A N 1
ATOM 669 C CA . ALA A 1 88 ? 3.101 -2.948 -4.616 1.00 98.62 88 ALA A CA 1
ATOM 670 C C . ALA A 1 88 ? 4.025 -4.145 -4.904 1.00 98.62 88 ALA A C 1
ATOM 672 O O . ALA A 1 88 ? 3.534 -5.263 -5.063 1.00 98.62 88 ALA A O 1
ATOM 673 N N . THR A 1 89 ? 5.347 -3.947 -4.880 1.00 98.75 89 THR A N 1
ATOM 674 C CA . THR A 1 89 ? 6.329 -5.040 -4.967 1.00 98.75 89 THR A CA 1
ATOM 675 C C . THR A 1 89 ? 6.242 -5.955 -3.740 1.00 98.75 89 THR A C 1
ATOM 677 O O . THR A 1 89 ? 6.285 -7.178 -3.860 1.00 98.75 89 THR A O 1
ATOM 680 N N . VAL A 1 90 ? 6.054 -5.381 -2.544 1.00 98.56 90 VAL A N 1
ATOM 681 C CA . VAL A 1 90 ? 5.846 -6.150 -1.301 1.00 98.56 90 VAL A CA 1
ATOM 682 C C . VAL A 1 90 ? 4.557 -6.972 -1.374 1.00 98.56 90 VAL A C 1
ATOM 684 O O . VAL A 1 90 ? 4.560 -8.156 -1.035 1.00 98.56 90 VAL A O 1
ATOM 687 N N . LEU A 1 91 ? 3.467 -6.359 -1.847 1.00 97.88 91 LEU A N 1
ATOM 688 C CA . LEU A 1 91 ? 2.176 -7.024 -2.034 1.00 97.88 91 LEU A CA 1
ATOM 689 C C . LEU A 1 91 ? 2.271 -8.179 -3.033 1.00 97.88 91 LEU A C 1
ATOM 691 O O . LEU A 1 91 ? 1.746 -9.254 -2.751 1.00 97.88 91 LEU A O 1
ATOM 695 N N . TYR A 1 92 ? 2.963 -7.984 -4.159 1.00 98.19 92 TYR A N 1
ATOM 696 C CA . TYR A 1 92 ? 3.171 -9.029 -5.163 1.00 98.19 92 TYR A CA 1
ATOM 697 C C . TYR A 1 92 ? 3.797 -10.286 -4.551 1.00 98.19 92 TYR A C 1
ATOM 699 O O . TYR A 1 92 ? 3.258 -11.385 -4.693 1.00 98.19 92 TYR A O 1
ATOM 707 N N . ASP A 1 93 ? 4.877 -10.118 -3.788 1.00 97.31 93 ASP A N 1
ATOM 708 C CA . ASP A 1 93 ? 5.548 -11.235 -3.124 1.00 97.31 93 ASP A CA 1
ATOM 709 C C . ASP A 1 93 ? 4.632 -11.930 -2.108 1.00 97.31 93 ASP A C 1
ATOM 711 O O . ASP A 1 93 ? 4.616 -13.159 -2.013 1.00 97.31 93 ASP A O 1
ATOM 715 N N . GLN A 1 94 ? 3.844 -11.154 -1.360 1.00 95.88 94 GLN A N 1
ATOM 716 C CA . GLN A 1 94 ? 2.935 -11.689 -0.349 1.00 95.88 94 GLN A CA 1
ATOM 717 C C . GLN A 1 94 ? 1.747 -12.453 -0.955 1.00 95.88 94 GLN A C 1
ATOM 719 O O . GLN A 1 94 ? 1.261 -13.413 -0.354 1.00 95.88 94 GLN A O 1
ATOM 724 N N . MET A 1 95 ? 1.286 -12.070 -2.149 1.00 95.25 95 MET A N 1
ATOM 725 C CA . MET A 1 95 ? 0.220 -12.776 -2.866 1.00 95.25 95 MET A CA 1
ATOM 726 C C . MET A 1 95 ? 0.634 -14.191 -3.296 1.00 95.25 95 MET A C 1
ATOM 728 O O . MET A 1 95 ? -0.232 -15.058 -3.457 1.00 95.25 95 MET A O 1
ATOM 732 N N . GLY A 1 96 ? 1.935 -14.445 -3.476 1.00 95.62 96 GLY A N 1
ATOM 733 C CA . GLY A 1 96 ? 2.466 -15.759 -3.834 1.00 95.62 96 GLY A CA 1
ATOM 734 C C . GLY A 1 96 ? 1.785 -16.330 -5.079 1.00 95.62 96 GLY A C 1
ATOM 735 O O . GLY A 1 96 ? 1.731 -15.693 -6.124 1.00 95.62 96 GLY A O 1
ATOM 736 N N . GLU A 1 97 ? 1.209 -17.526 -4.974 1.00 95.50 97 GLU A N 1
ATOM 737 C CA . GLU A 1 97 ? 0.549 -18.210 -6.097 1.00 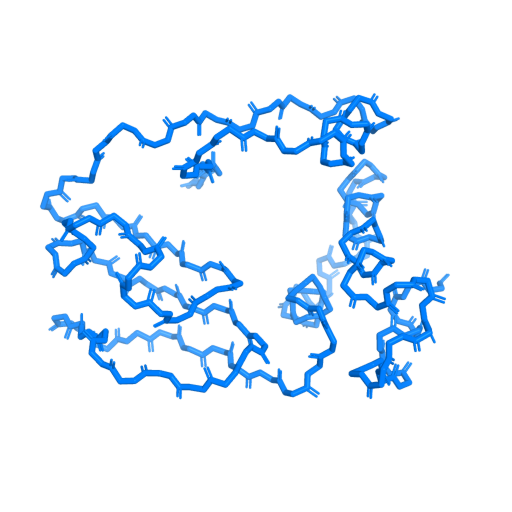95.50 97 GLU A CA 1
ATOM 738 C C . GLU A 1 97 ? -0.670 -17.460 -6.664 1.00 95.50 97 GLU A C 1
ATOM 740 O O . GLU A 1 97 ? -1.000 -17.641 -7.838 1.00 95.50 97 GLU A O 1
ATOM 745 N N . ALA A 1 98 ? -1.314 -16.587 -5.877 1.00 94.06 98 ALA A N 1
ATOM 746 C CA . ALA A 1 98 ? -2.452 -15.789 -6.341 1.00 94.06 98 ALA A CA 1
ATOM 747 C C . ALA A 1 98 ? -2.060 -14.776 -7.432 1.00 94.06 98 ALA A C 1
ATOM 749 O O . ALA A 1 98 ? -2.924 -14.326 -8.188 1.00 94.06 98 ALA A O 1
ATOM 750 N N . THR A 1 99 ? -0.763 -14.466 -7.562 1.00 94.44 99 THR A N 1
ATOM 751 C CA . THR A 1 99 ? -0.232 -13.606 -8.633 1.00 94.44 99 THR A CA 1
ATOM 752 C C . THR A 1 99 ? -0.533 -14.143 -10.033 1.00 94.44 99 THR A C 1
ATOM 754 O O . THR A 1 99 ? -0.780 -13.372 -10.958 1.00 94.44 99 THR A O 1
ATOM 757 N N . LYS A 1 100 ? -0.634 -15.470 -10.181 1.00 94.50 100 LYS A N 1
ATOM 758 C CA . LYS A 1 100 ? -0.900 -16.156 -11.459 1.00 94.50 100 LYS A CA 1
ATOM 759 C C . LYS A 1 100 ? -2.290 -15.882 -12.033 1.00 94.50 100 LYS A C 1
ATOM 761 O O . LYS A 1 100 ? -2.537 -16.181 -13.198 1.00 94.50 100 LYS A O 1
ATOM 766 N N . THR A 1 101 ? -3.205 -15.361 -11.218 1.00 96.00 101 THR A N 1
ATOM 767 C CA . THR A 1 101 ? -4.593 -15.082 -11.607 1.00 96.00 101 THR A CA 1
ATOM 768 C C . THR A 1 101 ? -4.997 -13.636 -11.331 1.00 96.00 101 THR A C 1
ATOM 770 O O . THR A 1 101 ? -6.188 -13.356 -11.188 1.00 96.00 101 THR A O 1
ATOM 773 N N . ILE A 1 102 ? -4.033 -12.716 -11.214 1.00 95.69 102 ILE A N 1
ATOM 774 C CA . ILE A 1 102 ? -4.337 -11.295 -11.019 1.00 95.69 102 ILE A CA 1
ATOM 775 C C . ILE A 1 102 ? -5.112 -10.776 -12.239 1.00 95.69 102 ILE A C 1
ATOM 777 O O . ILE A 1 102 ? -4.663 -10.966 -13.369 1.00 95.69 102 ILE A O 1
ATOM 781 N N . PRO A 1 103 ? -6.256 -10.098 -12.045 1.00 97.31 103 PRO A N 1
ATOM 782 C CA . PRO A 1 103 ? -6.949 -9.443 -13.147 1.00 97.31 103 PRO A CA 1
ATOM 783 C C . PRO A 1 103 ? -6.076 -8.364 -13.802 1.00 97.31 103 PRO A C 1
ATOM 785 O O . PRO A 1 103 ? -5.463 -7.568 -13.094 1.00 97.31 103 PRO A O 1
ATOM 788 N N . ASP A 1 104 ? -6.105 -8.247 -15.132 1.00 97.69 104 ASP A N 1
ATOM 789 C CA . ASP A 1 104 ? -5.257 -7.313 -15.900 1.00 97.69 104 ASP A CA 1
ATOM 790 C C . ASP A 1 104 ? -5.250 -5.874 -15.363 1.00 97.69 104 ASP A C 1
ATOM 792 O O . ASP A 1 104 ? -4.212 -5.221 -15.314 1.00 97.69 104 ASP A O 1
ATOM 796 N N . HIS A 1 105 ? -6.410 -5.365 -14.939 1.00 98.06 105 HIS A N 1
ATOM 797 C CA . HIS A 1 105 ? -6.515 -4.012 -14.396 1.00 98.06 105 HIS A CA 1
ATOM 798 C C . HIS A 1 105 ? -5.796 -3.865 -13.048 1.00 98.06 105 HIS A C 1
ATOM 800 O O . HIS A 1 105 ? -5.222 -2.814 -12.796 1.00 98.06 105 HIS A O 1
ATOM 806 N N . ILE A 1 106 ? -5.775 -4.905 -12.209 1.00 97.81 106 ILE A N 1
ATOM 807 C CA . ILE A 1 106 ? -5.044 -4.913 -10.935 1.00 97.81 106 ILE A CA 1
ATOM 808 C C . ILE A 1 106 ? -3.539 -5.027 -11.180 1.00 97.81 106 ILE A C 1
ATOM 810 O O . ILE A 1 106 ? -2.782 -4.262 -10.589 1.00 97.81 106 ILE A O 1
ATOM 814 N N . ALA A 1 107 ? -3.106 -5.899 -12.097 1.00 97.94 107 ALA A N 1
ATOM 815 C CA . ALA A 1 107 ? -1.699 -5.971 -12.504 1.00 97.94 107 ALA A CA 1
ATOM 816 C C . ALA A 1 107 ? -1.218 -4.616 -13.053 1.00 97.94 107 ALA A C 1
ATOM 818 O O . ALA A 1 107 ? -0.151 -4.126 -12.690 1.00 97.94 107 ALA A O 1
ATOM 819 N N . GLY A 1 108 ? -2.063 -3.955 -13.849 1.00 98.50 108 GLY A N 1
ATOM 820 C CA . GLY A 1 108 ? -1.826 -2.609 -14.347 1.00 98.50 108 GLY A CA 1
ATOM 821 C C . GLY A 1 108 ? -1.688 -1.549 -13.251 1.00 98.50 108 GLY A C 1
ATOM 822 O O . GLY A 1 108 ? -0.811 -0.687 -13.351 1.00 98.50 108 GLY A O 1
ATOM 823 N N . LEU A 1 109 ? -2.502 -1.611 -12.189 1.00 98.62 109 LEU A N 1
ATOM 824 C CA . LEU A 1 109 ? -2.347 -0.733 -11.024 1.00 98.62 109 LEU A CA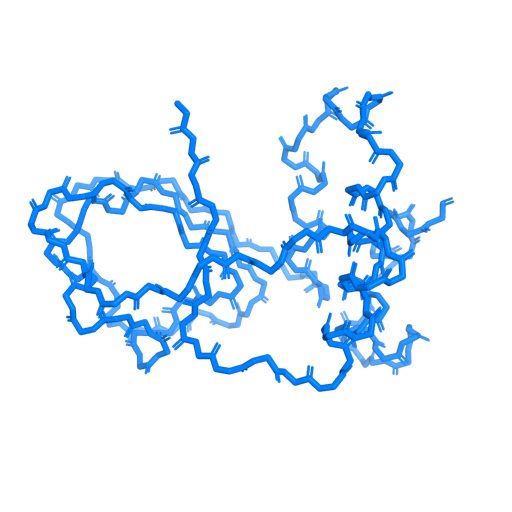 1
ATOM 825 C C . LEU A 1 109 ? -1.026 -0.994 -10.294 1.00 98.62 109 LEU A C 1
ATOM 827 O O . LEU A 1 109 ? -0.301 -0.041 -10.030 1.00 98.62 109 LEU A O 1
ATOM 831 N N . MET A 1 110 ? -0.690 -2.259 -10.022 1.00 98.56 110 MET A N 1
ATOM 832 C CA . MET A 1 110 ? 0.558 -2.622 -9.338 1.00 98.56 110 MET A CA 1
ATOM 833 C C . MET A 1 110 ? 1.787 -2.139 -10.114 1.00 98.56 110 MET A 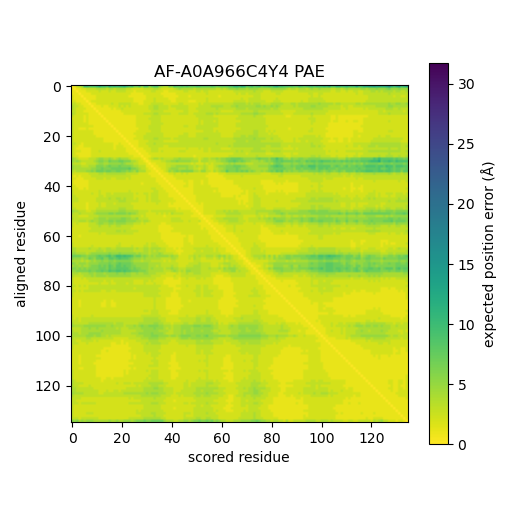C 1
ATOM 835 O O . MET A 1 110 ? 2.655 -1.490 -9.536 1.00 98.56 110 MET A O 1
ATOM 839 N N . LEU A 1 111 ? 1.813 -2.356 -11.433 1.00 98.69 111 LEU A N 1
ATOM 840 C CA . LEU A 1 111 ? 2.858 -1.828 -12.311 1.00 98.69 111 LEU A CA 1
ATOM 841 C C . LEU A 1 111 ? 2.933 -0.296 -12.243 1.00 98.69 111 LEU A C 1
ATOM 843 O O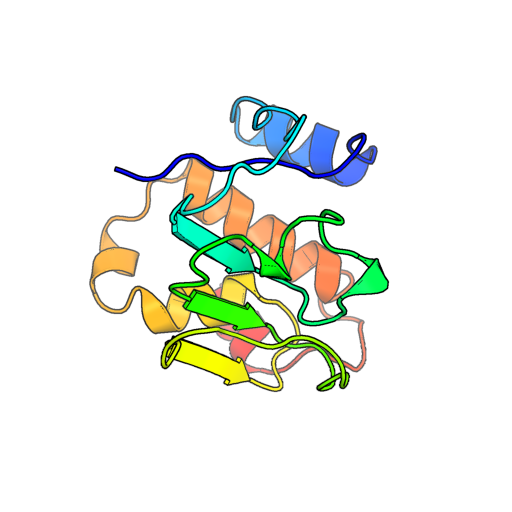 . LEU A 1 111 ? 4.020 0.275 -12.191 1.00 98.69 111 LEU A O 1
ATOM 847 N N . SER A 1 112 ? 1.781 0.379 -12.224 1.00 98.75 112 SER A N 1
ATOM 848 C CA . SER A 1 112 ? 1.728 1.843 -12.150 1.00 98.75 112 SER A CA 1
ATOM 849 C C . SER A 1 112 ? 2.298 2.371 -10.830 1.00 98.75 112 SER A C 1
ATOM 851 O O . SER A 1 112 ? 3.021 3.364 -10.852 1.00 98.75 112 SER A O 1
ATOM 853 N N . CYS A 1 113 ? 2.033 1.696 -9.705 1.00 98.75 113 CYS A N 1
ATOM 854 C CA . CYS A 1 113 ? 2.648 2.013 -8.412 1.00 98.75 113 CYS A CA 1
ATOM 855 C C . CYS A 1 113 ? 4.175 1.878 -8.477 1.00 98.75 113 CYS A C 1
ATOM 857 O O . CYS A 1 113 ? 4.884 2.812 -8.112 1.00 98.75 113 CYS A O 1
ATOM 859 N N . ILE A 1 114 ? 4.683 0.768 -9.027 1.00 98.88 114 ILE A N 1
ATOM 860 C CA . ILE A 1 114 ? 6.131 0.540 -9.147 1.00 98.88 114 ILE A CA 1
ATOM 861 C C . ILE A 1 114 ? 6.779 1.619 -10.020 1.00 98.88 114 ILE A C 1
ATOM 863 O O . ILE A 1 114 ? 7.813 2.175 -9.653 1.00 98.88 114 ILE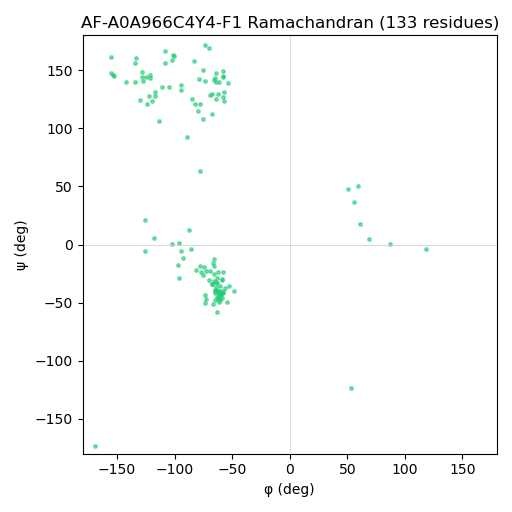 A O 1
ATOM 867 N N . ILE A 1 115 ? 6.179 1.964 -11.163 1.00 98.81 115 ILE A N 1
ATOM 868 C CA . ILE A 1 115 ? 6.704 3.018 -12.045 1.00 98.81 115 ILE A CA 1
ATOM 869 C C . ILE A 1 115 ? 6.708 4.383 -11.341 1.00 98.81 115 ILE A C 1
ATOM 871 O O . ILE A 1 115 ? 7.680 5.126 -11.504 1.00 98.81 115 ILE A O 1
ATOM 875 N N . SER A 1 116 ? 5.664 4.698 -10.567 1.00 98.81 116 SER A N 1
ATOM 876 C CA . SER A 1 116 ? 5.553 5.957 -9.820 1.00 98.81 116 SER A CA 1
ATOM 877 C C . SER A 1 116 ? 6.659 6.076 -8.764 1.00 98.81 116 SER A C 1
ATOM 879 O O . SER A 1 116 ? 7.513 6.961 -8.873 1.00 98.81 116 SER A O 1
ATOM 881 N N . ASP A 1 117 ? 6.752 5.124 -7.830 1.00 98.69 117 ASP A N 1
ATOM 882 C CA . ASP A 1 117 ? 7.718 5.185 -6.719 1.00 98.69 117 ASP A CA 1
ATOM 883 C C . ASP A 1 117 ? 9.174 5.101 -7.192 1.00 98.69 117 ASP A C 1
ATOM 885 O O . ASP A 1 117 ? 10.091 5.687 -6.606 1.00 98.69 117 ASP A O 1
ATOM 889 N N . THR A 1 118 ? 9.410 4.383 -8.292 1.00 98.75 118 THR A N 1
ATOM 890 C CA . THR A 1 118 ? 10.751 4.245 -8.871 1.00 98.75 118 THR A CA 1
ATOM 891 C C . THR A 1 118 ? 11.117 5.385 -9.821 1.00 98.75 118 THR A C 1
ATOM 893 O O . THR A 1 118 ? 12.251 5.426 -10.304 1.00 98.75 118 THR A O 1
ATOM 896 N N . LEU A 1 119 ? 10.207 6.327 -10.098 1.00 98.31 119 LEU A N 1
ATOM 897 C CA . LEU A 1 119 ? 10.372 7.379 -11.108 1.00 98.31 119 LEU A CA 1
ATOM 898 C C . LEU A 1 119 ? 10.802 6.820 -12.473 1.00 98.31 119 LEU A C 1
ATOM 900 O O . LEU A 1 119 ? 11.740 7.341 -13.093 1.00 98.31 119 LEU A O 1
ATOM 904 N N . GLU A 1 120 ? 10.124 5.765 -12.933 1.00 98.00 120 GLU A N 1
ATOM 905 C CA . GLU A 1 120 ? 10.503 4.969 -14.112 1.00 98.00 120 GLU A CA 1
ATOM 906 C C . GLU A 1 120 ? 11.908 4.360 -13.944 1.00 98.00 120 GLU A C 1
ATOM 908 O O . GLU A 1 120 ? 12.795 4.526 -14.783 1.00 98.00 120 GLU A O 1
ATOM 913 N N . PHE A 1 121 ? 12.136 3.697 -12.807 1.00 98.44 121 PHE A N 1
ATOM 914 C CA . PHE A 1 121 ? 13.397 3.032 -12.452 1.00 98.44 121 PHE A CA 1
ATOM 915 C C . PHE A 1 121 ? 14.638 3.937 -12.359 1.00 98.44 121 PHE A C 1
ATOM 917 O O . PHE A 1 121 ? 15.773 3.448 -12.402 1.00 98.44 121 PHE A O 1
ATOM 924 N N . ARG A 1 122 ? 14.441 5.255 -12.237 1.00 98.38 122 ARG A N 1
ATOM 925 C CA . ARG A 1 122 ? 15.512 6.259 -12.091 1.00 98.38 122 ARG A CA 1
ATOM 926 C C . ARG A 1 122 ? 15.773 6.646 -10.638 1.00 98.38 122 ARG A C 1
ATOM 928 O O . ARG A 1 122 ? 16.817 7.228 -10.348 1.00 98.38 122 ARG A O 1
ATOM 935 N N . SER A 1 123 ? 14.841 6.351 -9.735 1.00 98.12 123 SER A N 1
ATOM 936 C CA . SER A 1 123 ? 14.992 6.610 -8.307 1.00 98.12 123 SER A CA 1
ATOM 937 C C . SER A 1 123 ? 16.144 5.777 -7.732 1.00 98.12 123 SER A C 1
ATOM 939 O O . SER A 1 123 ? 16.251 4.590 -8.059 1.00 98.12 123 SER A O 1
ATOM 941 N N . PRO A 1 124 ? 16.972 6.333 -6.827 1.00 97.56 124 PRO A N 1
ATOM 942 C CA . PRO A 1 124 ? 18.004 5.566 -6.132 1.00 97.56 124 PRO A CA 1
ATOM 943 C C . PRO A 1 124 ? 17.436 4.486 -5.195 1.00 97.56 124 PRO A C 1
ATOM 945 O O . PRO A 1 124 ? 18.198 3.641 -4.736 1.00 97.56 124 PRO A O 1
ATOM 948 N N . THR A 1 125 ? 16.131 4.509 -4.896 1.00 97.75 125 THR A N 1
ATOM 949 C CA . THR A 1 125 ? 15.459 3.459 -4.113 1.00 97.75 125 THR A CA 1
ATOM 950 C C . THR A 1 125 ? 15.162 2.204 -4.934 1.00 97.75 125 THR A C 1
ATOM 952 O O . THR A 1 125 ? 14.948 1.151 -4.344 1.00 97.75 125 THR A O 1
ATOM 955 N N . THR A 1 126 ? 15.176 2.301 -6.271 1.00 98.62 126 THR A N 1
ATOM 956 C CA . THR A 1 126 ? 14.857 1.198 -7.192 1.00 98.62 126 THR A CA 1
ATOM 957 C C . THR A 1 126 ? 15.765 -0.005 -6.953 1.00 98.62 126 THR A C 1
ATOM 959 O O . THR A 1 126 ? 16.988 0.101 -7.087 1.00 98.62 126 THR A O 1
ATOM 962 N N . THR A 1 127 ? 15.180 -1.171 -6.683 1.00 98.75 127 THR A N 1
ATOM 963 C CA . THR A 1 127 ? 15.920 -2.435 -6.582 1.00 98.75 127 THR A CA 1
ATOM 964 C C . THR A 1 127 ? 15.791 -3.262 -7.868 1.00 98.75 127 THR A C 1
ATOM 966 O O . THR A 1 127 ? 14.887 -3.020 -8.670 1.00 98.75 127 THR A O 1
ATOM 969 N N . PRO A 1 128 ? 16.674 -4.254 -8.103 1.00 98.62 128 PRO A N 1
ATOM 970 C CA . PRO A 1 128 ? 16.477 -5.222 -9.183 1.00 98.62 128 PRO A CA 1
ATOM 971 C C . PRO A 1 128 ? 15.134 -5.955 -9.078 1.00 98.62 128 PRO A C 1
ATOM 973 O O . PRO A 1 128 ? 14.468 -6.133 -10.086 1.00 98.62 128 PRO A O 1
ATOM 976 N N . HIS A 1 129 ? 14.693 -6.271 -7.857 1.00 98.69 129 HIS A N 1
ATOM 977 C CA . HIS A 1 129 ? 13.428 -6.971 -7.624 1.00 98.69 129 HIS A CA 1
ATOM 978 C C . HIS A 1 129 ? 12.210 -6.150 -8.064 1.00 98.69 129 HIS A C 1
ATOM 980 O O . HIS A 1 129 ? 11.275 -6.698 -8.631 1.00 98.69 129 HIS A O 1
ATOM 986 N N . ASP A 1 130 ? 12.236 -4.824 -7.879 1.00 98.81 130 ASP A N 1
ATOM 987 C CA . ASP A 1 130 ? 11.163 -3.950 -8.380 1.00 98.81 130 ASP A CA 1
ATOM 988 C C . ASP A 1 130 ? 11.065 -3.984 -9.914 1.00 98.81 130 ASP A C 1
ATOM 990 O O . ASP A 1 130 ? 9.971 -3.873 -10.460 1.00 98.81 130 ASP A O 1
ATOM 994 N N . LYS A 1 131 ? 12.195 -4.154 -10.617 1.00 98.69 131 LYS A N 1
ATOM 995 C CA . LYS A 1 131 ? 12.205 -4.320 -12.078 1.00 98.69 131 LYS A CA 1
ATOM 996 C C . LYS A 1 131 ? 11.678 -5.691 -12.477 1.00 98.69 131 LYS A C 1
ATOM 998 O O . LYS A 1 131 ? 10.811 -5.758 -13.334 1.00 98.69 131 LYS A O 1
ATOM 1003 N N . ASP A 1 132 ? 12.147 -6.743 -11.811 1.00 98.38 132 ASP A N 1
ATOM 1004 C CA . ASP A 1 132 ? 11.739 -8.121 -12.095 1.00 98.38 132 ASP A CA 1
ATOM 1005 C C . ASP A 1 132 ? 10.225 -8.326 -11.901 1.00 98.38 132 ASP A C 1
ATOM 1007 O O . ASP A 1 132 ? 9.608 -9.079 -12.642 1.00 98.38 132 ASP A O 1
ATOM 1011 N N . VAL A 1 133 ? 9.613 -7.654 -10.918 1.00 98.12 133 VAL A N 1
ATOM 1012 C CA . VAL A 1 133 ? 8.154 -7.696 -10.693 1.00 98.12 133 VAL A CA 1
ATOM 1013 C C . VAL A 1 133 ? 7.378 -6.858 -11.717 1.00 98.12 133 VAL A C 1
ATOM 1015 O O . VAL A 1 133 ? 6.203 -7.125 -11.967 1.00 98.12 133 VAL A O 1
ATOM 1018 N N . ALA A 1 134 ? 8.000 -5.828 -12.292 1.00 98.06 134 ALA A N 1
ATOM 1019 C CA . ALA A 1 134 ? 7.364 -4.959 -13.278 1.00 98.06 134 ALA A CA 1
ATOM 1020 C C . ALA A 1 134 ? 7.352 -5.538 -14.708 1.00 98.06 134 ALA A C 1
ATOM 1022 O O . ALA A 1 134 ? 6.547 -5.080 -15.524 1.00 98.06 134 ALA A O 1
ATOM 1023 N N . GLU A 1 135 ? 8.247 -6.482 -15.018 1.00 94.62 135 GLU A N 1
ATOM 1024 C CA . GLU A 1 135 ? 8.401 -7.147 -16.328 1.00 94.62 135 GLU A CA 1
ATOM 1025 C C . GLU A 1 135 ? 7.480 -8.367 -16.504 1.00 94.62 135 GLU A C 1
ATOM 1027 O O . GLU A 1 135 ? 6.941 -8.517 -17.629 1.00 94.62 135 GLU A O 1
#

Radius of gyration: 15.33 Å; Cα contacts (8 Å, |Δi|>4): 184; chains: 1; bounding box: 33×32×39 Å

Solvent-accessible surface area (backbone atoms only — not comparable to full-atom values): 8163 Å² total; per-residue (Å²): 141,87,80,72,64,34,90,66,86,78,54,73,65,59,52,48,52,32,60,75,50,71,48,79,81,58,50,72,61,85,78,72,51,79,64,43,79,40,72,42,68,68,56,60,50,56,90,82,47,64,92,44,55,67,50,26,39,54,57,34,37,38,26,33,69,81,92,49,87,81,65,66,68,95,57,91,57,51,72,50,74,48,93,46,39,27,43,48,54,55,48,52,63,71,46,49,78,57,55,82,69,55,52,69,49,57,51,51,50,40,42,49,46,38,36,58,60,10,59,71,69,67,34,92,59,46,41,72,64,53,50,64,75,62,109

Foldseek 3Di:
DDADEDQDDDDPLVVVLCVVLVHDHGHHDPDDDAAAEDEAEADPDPVRDGPCQQRYADAEYQHQDDDDDDDDHPDDHHYHYDLAQFSLLVVCVVCPPVVVVDDPSRLSVSLSRLCVSCVNVVNPSHDPSSVVSND

Nearest PDB structures (foldseek):
  4rpa-assembly1_A  TM=9.585E-01  e=1.011E-12  Staphylococcus aureus
  1wpn-assembly1_B  TM=9.362E-01  e=6.371E-13  Bacillus subtilis
  2iw4-assembly1_A  TM=9.377E-01  e=1.080E-12  Bacillus subtilis
  1k23-assembly2_D  TM=9.360E-01  e=2.090E-12  Bacillus subtilis
  2haw-assembly1_B  TM=9.168E-01  e=1.154E-12  Bacillus subtilis

Secondary structure (DSSP, 8-state):
----EESSPPPHHHHHHHHHHTPPPPEE---PPTT-EEEEES---GGGS-GGGGGSEEEEEEE-SPP-TT---SS--EEEE--SS-HHHHHHHHHGGGGGG--HHHHHHHHHHHHHHTTTTTSTT--HHHHHHH-